Protein AF-A0A836FFJ9-F1 (afdb_monomer)

Mean predicted aligned error: 9.98 Å

Secondary structure (DSSP, 8-state):
--------HHHHHHHHHHHHHTT--HHHHHHHTT-S-PPTT-GGG-HIIIIIHHHHHHHHTTT---SHHHHHHHHHHHHHT--HHHHHHHHHHHHHHHHHHHHTTTPPPPP------

Organism: NCBI:txid621737

pLDDT: mean 71.03, std 14.68, range [33.47, 89.44]

Sequence (117 aa):
SVAIILWSREQRAFAVESFFCNGLSLSLLNSLRGDLPWPARSPDLSPCDFFLWGYLKSLVYVDRPRTIDHLKNNIRDAIANIPIDMLRRVDENFKERLNQCMRDGGRHLTDVIFKTV

Foldseek 3Di:
DDPPPPDDPVLLVLLVCLLVVLPQDPVLVCVPVCVDPDDPPQLVLRLCNQPVVVQLVVFLPPVPDPDPVSSSVSSNVSSNPDDPVNSVVSVVVSVVVVVVCVVVVNDHDDDDDPPPD

Structure (mmCIF, N/CA/C/O backbone):
data_AF-A0A836FFJ9-F1
#
_entry.id   AF-A0A836FFJ9-F1
#
loop_
_atom_site.group_PDB
_atom_site.id
_atom_site.type_symbol
_atom_site.label_atom_id
_atom_site.label_alt_id
_atom_site.label_comp_id
_atom_site.label_asym_id
_atom_site.label_entity_id
_atom_site.label_seq_id
_atom_site.pdbx_PDB_ins_code
_atom_site.Cartn_x
_atom_site.Cartn_y
_atom_site.Cartn_z
_atom_site.occupancy
_atom_site.B_iso_or_equiv
_atom_site.auth_seq_id
_atom_site.auth_comp_id
_atom_site.auth_asym_id
_atom_site.auth_atom_id
_atom_site.pdbx_PDB_model_num
ATOM 1 N N . SER A 1 1 ? 12.032 -24.052 -3.245 1.00 34.34 1 SER A N 1
ATOM 2 C CA . SER A 1 1 ? 12.666 -22.865 -2.640 1.00 34.34 1 SER A CA 1
ATOM 3 C C . SER A 1 1 ? 11.903 -21.620 -3.053 1.00 34.34 1 SER A C 1
ATOM 5 O O . SER A 1 1 ? 12.141 -21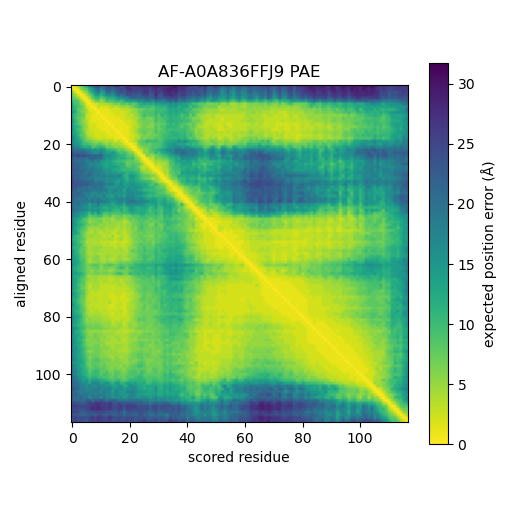.093 -4.131 1.00 34.34 1 SER A O 1
ATOM 7 N N . VAL A 1 2 ? 10.907 -21.211 -2.263 1.00 33.47 2 VAL A N 1
ATOM 8 C CA . VAL A 1 2 ? 10.084 -20.029 -2.559 1.00 33.47 2 VAL A CA 1
ATOM 9 C C . VAL A 1 2 ? 10.808 -18.827 -1.970 1.00 33.47 2 VAL A C 1
ATOM 11 O O . VAL A 1 2 ? 10.793 -18.622 -0.760 1.00 33.47 2 VAL A O 1
ATOM 14 N N . ALA A 1 3 ? 11.513 -18.078 -2.814 1.00 34.84 3 ALA A N 1
ATOM 15 C CA . ALA A 1 3 ? 12.083 -16.804 -2.417 1.00 34.84 3 ALA A CA 1
ATOM 16 C C . ALA A 1 3 ? 10.922 -15.862 -2.076 1.00 34.84 3 ALA A C 1
ATOM 18 O O . ALA A 1 3 ? 10.243 -15.344 -2.960 1.00 34.84 3 ALA A O 1
ATOM 19 N N . ILE A 1 4 ? 10.667 -15.666 -0.786 1.00 46.59 4 ILE A N 1
ATOM 20 C CA . ILE A 1 4 ? 9.901 -14.525 -0.297 1.00 46.59 4 ILE A CA 1
ATOM 21 C C . ILE A 1 4 ? 10.776 -13.312 -0.618 1.00 46.59 4 ILE A C 1
ATOM 23 O O . ILE A 1 4 ? 11.706 -13.001 0.123 1.00 46.59 4 ILE A O 1
ATOM 27 N N . ILE A 1 5 ? 10.565 -12.687 -1.779 1.00 55.66 5 ILE A N 1
ATOM 28 C CA . ILE A 1 5 ? 11.311 -11.493 -2.182 1.00 55.66 5 ILE A CA 1
ATOM 29 C C . ILE A 1 5 ? 10.893 -10.370 -1.230 1.00 55.66 5 ILE A C 1
ATOM 31 O O . ILE A 1 5 ? 9.869 -9.713 -1.410 1.00 55.66 5 ILE A O 1
ATOM 35 N N . LEU A 1 6 ? 11.675 -10.176 -0.170 1.00 64.12 6 LEU A N 1
ATOM 36 C CA . LEU A 1 6 ? 11.645 -8.964 0.633 1.00 64.12 6 LEU A CA 1
ATOM 37 C C . LEU A 1 6 ? 12.035 -7.816 -0.300 1.00 64.12 6 LEU A C 1
ATOM 39 O O . LEU A 1 6 ? 13.199 -7.688 -0.668 1.00 64.12 6 LEU A O 1
ATOM 43 N N . TRP A 1 7 ? 11.060 -7.002 -0.711 1.00 72.00 7 TRP A N 1
ATOM 44 C CA . TRP A 1 7 ? 11.323 -5.786 -1.484 1.00 72.00 7 TRP A CA 1
ATOM 45 C C . TRP A 1 7 ? 12.379 -4.941 -0.778 1.00 72.00 7 TRP A C 1
ATOM 47 O O . TRP A 1 7 ? 12.307 -4.777 0.450 1.00 72.00 7 TRP A O 1
ATOM 57 N N . SER A 1 8 ? 13.328 -4.399 -1.543 1.00 78.88 8 SER A N 1
ATOM 58 C CA . SER A 1 8 ? 14.342 -3.492 -1.006 1.00 78.88 8 SER A CA 1
ATOM 59 C C . SER A 1 8 ? 13.686 -2.233 -0.428 1.00 78.88 8 SER A C 1
ATOM 61 O O . SER A 1 8 ? 12.550 -1.891 -0.772 1.00 78.88 8 SER A O 1
ATOM 63 N N . ARG A 1 9 ? 14.398 -1.511 0.448 1.00 75.50 9 ARG A N 1
ATOM 64 C CA . ARG A 1 9 ? 13.903 -0.239 1.009 1.00 75.50 9 ARG A CA 1
ATOM 65 C C . ARG A 1 9 ? 13.495 0.746 -0.089 1.00 75.50 9 ARG A C 1
ATOM 67 O O . ARG A 1 9 ? 12.462 1.389 0.041 1.00 75.50 9 ARG A O 1
ATOM 74 N N . GLU A 1 10 ? 14.257 0.801 -1.176 1.00 78.06 10 GLU A N 1
ATOM 75 C CA . GLU A 1 10 ? 13.978 1.666 -2.325 1.00 78.06 10 GLU A CA 1
ATOM 76 C C . GLU A 1 10 ? 12.723 1.241 -3.089 1.00 78.06 10 GLU A C 1
ATOM 78 O O . GLU A 1 10 ? 11.908 2.082 -3.449 1.00 78.06 10 GLU A O 1
ATOM 83 N N . GLN A 1 11 ? 12.524 -0.061 -3.305 1.00 78.75 11 GLN A N 1
ATOM 84 C CA . GLN A 1 11 ? 11.327 -0.575 -3.979 1.00 78.75 11 GLN A CA 1
ATOM 85 C C . GLN A 1 11 ? 10.064 -0.315 -3.153 1.00 78.75 11 GLN A C 1
ATOM 87 O O . GLN A 1 11 ? 9.028 0.054 -3.702 1.00 78.75 11 GLN A O 1
ATOM 92 N N . ARG A 1 12 ? 10.160 -0.461 -1.825 1.00 78.94 12 ARG A N 1
ATOM 93 C CA . ARG A 1 12 ? 9.071 -0.121 -0.902 1.00 78.94 12 ARG A CA 1
ATOM 94 C C . ARG A 1 12 ? 8.769 1.374 -0.923 1.00 78.94 12 ARG A C 1
ATOM 96 O O . ARG A 1 12 ? 7.606 1.735 -1.050 1.00 78.94 12 ARG A O 1
ATOM 103 N N . ALA A 1 13 ? 9.797 2.220 -0.839 1.00 77.25 13 ALA A N 1
ATOM 104 C CA . ALA A 1 13 ? 9.635 3.671 -0.906 1.00 77.25 13 ALA A CA 1
ATOM 105 C C . ALA A 1 13 ? 8.972 4.091 -2.225 1.00 77.25 13 ALA A C 1
ATOM 107 O O . ALA A 1 13 ? 7.958 4.778 -2.208 1.00 77.25 13 ALA A O 1
ATOM 108 N N . PHE A 1 14 ? 9.453 3.567 -3.353 1.00 83.44 14 PHE A N 1
ATOM 109 C CA . PHE A 1 14 ? 8.898 3.847 -4.673 1.00 83.44 14 PHE A CA 1
ATOM 110 C C . PHE A 1 14 ? 7.421 3.443 -4.811 1.00 83.44 14 PHE A C 1
ATOM 112 O O . PHE A 1 14 ? 6.625 4.187 -5.382 1.00 83.44 14 PHE A O 1
ATOM 119 N N . ALA A 1 15 ? 7.039 2.267 -4.305 1.00 80.00 15 ALA A N 1
ATOM 120 C CA . ALA A 1 15 ? 5.656 1.797 -4.370 1.00 80.00 15 ALA A CA 1
ATOM 121 C C . ALA A 1 15 ? 4.713 2.622 -3.487 1.00 80.00 15 ALA A C 1
ATOM 123 O O . ALA A 1 15 ? 3.608 2.948 -3.913 1.00 80.00 15 ALA A O 1
ATOM 124 N N . VAL A 1 16 ? 5.169 2.993 -2.288 1.00 77.31 16 VAL A N 1
ATOM 125 C CA . VAL A 1 16 ? 4.470 3.914 -1.382 1.00 77.31 16 VAL A CA 1
ATOM 126 C C . VAL A 1 16 ? 4.273 5.256 -2.081 1.00 77.31 16 VAL A C 1
ATOM 128 O O . VAL A 1 16 ? 3.138 5.676 -2.276 1.00 77.31 16 VAL A O 1
ATOM 131 N N . GLU A 1 17 ? 5.344 5.892 -2.549 1.00 76.31 17 GLU A N 1
ATOM 132 C CA . GLU A 1 17 ? 5.277 7.182 -3.245 1.00 76.31 17 GLU A CA 1
ATOM 133 C C . GLU A 1 17 ? 4.349 7.134 -4.461 1.00 76.31 17 GLU A C 1
ATOM 135 O O . GLU A 1 17 ? 3.499 8.006 -4.621 1.00 76.31 17 GLU A O 1
ATOM 140 N N . SER A 1 18 ? 4.449 6.084 -5.281 1.00 79.31 18 SER A N 1
ATOM 141 C CA . SER A 1 18 ? 3.579 5.903 -6.447 1.00 79.31 18 SER A CA 1
ATOM 142 C C . SER A 1 18 ? 2.108 5.800 -6.042 1.00 79.31 18 SER A C 1
ATOM 144 O O . SER A 1 18 ? 1.252 6.384 -6.700 1.00 79.31 18 SER A O 1
ATOM 146 N N . PHE A 1 19 ? 1.800 5.103 -4.950 1.00 76.00 19 PHE A N 1
ATOM 147 C CA . PHE A 1 19 ? 0.435 4.942 -4.455 1.00 76.00 19 PHE A CA 1
ATOM 148 C C . PHE A 1 19 ? -0.135 6.278 -3.962 1.00 76.00 19 PHE A C 1
ATOM 150 O O . PHE A 1 19 ? -1.240 6.658 -4.340 1.00 76.00 19 PHE A O 1
ATOM 157 N N . PHE A 1 20 ? 0.643 7.058 -3.212 1.00 70.31 20 PHE A N 1
ATOM 158 C CA . PHE A 1 20 ? 0.184 8.342 -2.671 1.00 70.31 20 PHE A CA 1
ATOM 159 C C . PHE A 1 20 ? 0.141 9.477 -3.708 1.00 70.31 20 PHE A C 1
ATOM 161 O O . PHE A 1 20 ? -0.775 10.299 -3.667 1.00 70.31 20 PHE A O 1
ATOM 168 N N . CYS A 1 21 ? 1.059 9.505 -4.681 1.00 66.94 21 CYS A N 1
ATOM 169 C CA . CYS A 1 21 ? 1.044 10.483 -5.778 1.00 66.94 21 CYS A CA 1
ATOM 170 C C . CYS A 1 21 ? -0.172 10.331 -6.707 1.00 66.94 21 CYS A C 1
ATOM 172 O O . CYS A 1 21 ? -0.530 11.287 -7.389 1.00 66.94 21 CYS A O 1
ATOM 174 N N . ASN A 1 22 ? -0.845 9.174 -6.703 1.00 63.62 22 ASN A N 1
ATOM 175 C CA . ASN A 1 22 ? -2.095 8.960 -7.439 1.00 63.62 22 A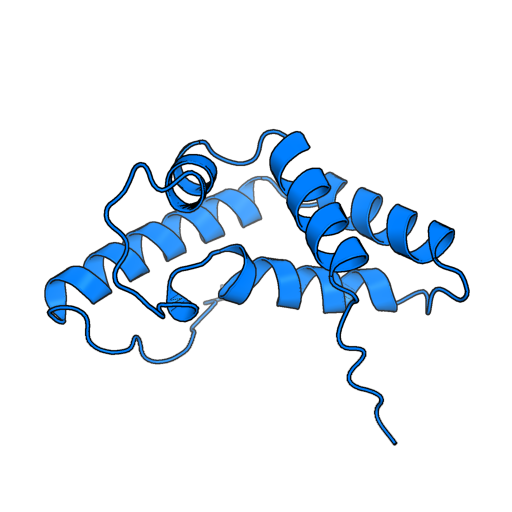SN A CA 1
ATOM 176 C C . ASN A 1 22 ? -3.342 9.552 -6.738 1.00 63.62 22 ASN A C 1
ATOM 178 O O . ASN A 1 22 ? -4.465 9.298 -7.164 1.00 63.62 22 ASN A O 1
ATOM 182 N N . GLY A 1 23 ? -3.175 10.367 -5.686 1.00 55.56 23 GLY A N 1
ATOM 183 C CA . GLY A 1 23 ? -4.273 11.140 -5.083 1.00 55.56 23 GLY A CA 1
ATOM 184 C C . GLY A 1 23 ? -5.186 10.334 -4.153 1.00 55.56 23 GLY A C 1
ATOM 185 O O . GLY A 1 23 ? -6.358 10.666 -3.979 1.00 55.56 23 GLY A O 1
ATOM 186 N N . LEU A 1 24 ? -4.666 9.261 -3.556 1.00 58.00 24 LEU A N 1
ATOM 187 C CA . LEU A 1 24 ? -5.447 8.320 -2.758 1.00 58.00 24 LEU A CA 1
ATOM 188 C C . LEU A 1 24 ? -5.697 8.854 -1.337 1.00 58.00 24 LEU A C 1
ATOM 190 O O . LEU A 1 24 ? -4.761 9.046 -0.571 1.00 58.00 24 LEU A O 1
ATOM 194 N N . SER A 1 25 ? -6.979 9.108 -1.043 1.00 57.12 25 SER A N 1
ATOM 195 C CA . SER A 1 25 ? -7.625 9.544 0.213 1.00 57.12 25 SER A CA 1
ATOM 196 C C . SER A 1 25 ? -6.768 10.274 1.268 1.00 57.12 25 SER A C 1
ATOM 198 O O . SER A 1 25 ? -5.903 9.694 1.924 1.00 57.12 25 SER A O 1
ATOM 200 N N . LEU A 1 26 ? -7.131 11.530 1.560 1.00 54.25 26 LEU A N 1
ATOM 201 C CA . LEU A 1 26 ? -6.535 12.374 2.613 1.00 54.25 26 LEU A CA 1
ATOM 202 C C . LEU A 1 26 ? -6.490 11.710 4.002 1.00 54.25 26 LEU A C 1
ATOM 204 O O . LEU A 1 26 ? -5.559 11.951 4.767 1.00 54.25 26 LEU A O 1
ATOM 208 N N . SER A 1 27 ? -7.460 10.851 4.328 1.00 57.00 27 SER A N 1
ATOM 209 C CA . SER A 1 27 ? -7.489 10.090 5.587 1.00 57.00 27 SER A CA 1
ATOM 210 C C . SER A 1 27 ? -6.286 9.152 5.737 1.00 57.00 27 SER A C 1
ATOM 212 O O . SER A 1 27 ? -5.708 9.051 6.820 1.00 57.00 27 SER A O 1
ATOM 214 N N . LEU A 1 28 ? -5.863 8.523 4.639 1.00 58.91 28 LEU A N 1
ATOM 215 C CA . LEU A 1 28 ? -4.690 7.652 4.568 1.00 58.91 28 LEU A CA 1
ATOM 216 C C . LEU A 1 28 ? -3.387 8.450 4.676 1.00 58.91 28 LEU A C 1
ATOM 218 O O . LEU A 1 28 ? -2.428 8.014 5.307 1.00 58.91 28 LEU A O 1
ATOM 222 N N . LEU A 1 29 ? -3.365 9.634 4.064 1.00 56.84 29 LEU A N 1
ATOM 223 C CA . LEU A 1 29 ? -2.208 10.524 4.056 1.00 56.84 29 LEU A CA 1
ATOM 224 C C . LEU A 1 29 ? -1.933 11.099 5.458 1.00 56.84 29 LEU A C 1
ATOM 226 O O . LEU A 1 29 ? -0.786 11.118 5.909 1.00 56.84 29 LEU A O 1
ATOM 230 N N . ASN A 1 30 ? -2.990 11.489 6.177 1.00 54.03 30 ASN A N 1
ATOM 231 C CA . ASN A 1 30 ? -2.908 12.000 7.552 1.00 54.03 30 ASN A CA 1
ATOM 232 C C . ASN A 1 30 ? -2.454 10.920 8.549 1.00 54.03 30 ASN A C 1
ATOM 234 O O . ASN A 1 30 ? -1.745 11.218 9.509 1.00 54.03 30 ASN A O 1
ATOM 238 N N . SER A 1 31 ? -2.796 9.651 8.293 1.00 56.69 31 SER A N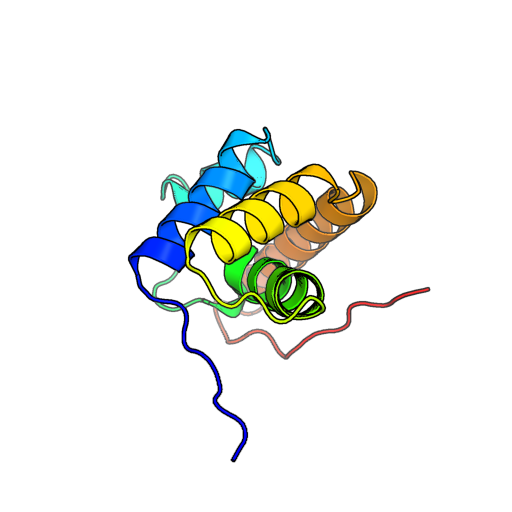 1
ATOM 239 C CA . SER A 1 31 ? -2.299 8.509 9.071 1.00 56.69 31 SER A CA 1
ATOM 240 C C . SER A 1 31 ? -0.775 8.366 9.009 1.00 56.69 31 SER A C 1
ATOM 242 O O . SER A 1 31 ? -0.178 7.830 9.935 1.00 56.69 31 SER A O 1
ATOM 244 N N . LEU A 1 32 ? -0.140 8.814 7.926 1.00 53.12 32 LEU A N 1
ATOM 245 C CA . LEU A 1 32 ? 1.276 8.558 7.651 1.00 53.12 32 LEU A CA 1
ATOM 246 C C . LEU A 1 32 ? 2.165 9.774 7.929 1.00 53.12 32 LEU A C 1
ATOM 248 O O . LEU A 1 32 ? 3.332 9.611 8.276 1.00 53.12 32 LEU A O 1
ATOM 252 N N . ARG A 1 33 ? 1.608 10.990 7.847 1.00 55.66 33 ARG A N 1
ATOM 253 C CA . ARG A 1 33 ? 2.304 12.232 8.228 1.00 55.66 33 ARG A CA 1
ATOM 254 C C . ARG A 1 33 ? 2.511 12.399 9.736 1.00 55.66 33 ARG A C 1
ATOM 256 O O . ARG A 1 33 ? 3.242 13.294 10.139 1.00 55.66 33 ARG A O 1
ATOM 263 N N . GLY A 1 34 ? 1.926 11.522 10.556 1.00 52.66 34 GLY A N 1
ATOM 264 C CA . GLY A 1 34 ? 2.067 11.575 12.013 1.00 52.66 34 GLY A CA 1
ATOM 265 C C . GLY A 1 34 ? 1.218 12.660 12.678 1.00 52.66 34 GLY A C 1
ATOM 266 O O . GLY A 1 34 ? 1.397 12.916 13.863 1.00 52.66 34 GLY A O 1
ATOM 267 N N . ASP A 1 35 ? 0.278 13.265 11.943 1.00 52.53 35 ASP A N 1
ATOM 268 C CA . ASP A 1 35 ? -0.644 14.271 12.486 1.00 52.53 35 ASP A CA 1
ATOM 269 C C . ASP A 1 35 ? -1.706 13.643 13.411 1.00 52.53 35 ASP A C 1
ATOM 271 O O . ASP A 1 35 ? -2.319 14.337 14.223 1.00 52.53 35 ASP A O 1
ATOM 275 N N . LEU A 1 36 ? -1.902 12.318 13.333 1.00 54.31 36 LEU A N 1
ATOM 276 C CA . LEU A 1 36 ? -2.617 11.542 14.347 1.00 54.31 36 LEU A CA 1
ATOM 277 C C . LEU A 1 36 ? -1.619 10.924 15.346 1.00 54.31 36 LEU A C 1
ATOM 279 O O . LEU A 1 36 ? -0.635 10.318 14.914 1.00 54.31 36 LEU A O 1
ATOM 283 N N . PRO A 1 37 ? -1.874 10.990 16.667 1.00 54.09 37 PRO A N 1
ATOM 284 C CA . PRO A 1 37 ? -1.074 10.275 17.657 1.00 54.09 37 PRO A CA 1
ATOM 285 C C . PRO A 1 37 ? -1.275 8.760 17.494 1.00 54.09 37 PRO A C 1
ATOM 287 O O . PRO A 1 37 ? -2.242 8.185 17.990 1.00 54.09 37 PRO A O 1
ATOM 290 N N . TRP A 1 38 ? -0.365 8.106 16.769 1.00 57.16 38 TRP A N 1
ATOM 291 C CA . TRP A 1 38 ? -0.384 6.659 16.558 1.00 57.16 38 TRP A CA 1
ATOM 292 C C . TRP A 1 38 ? 0.312 5.912 17.699 1.00 57.16 38 TRP A C 1
ATOM 294 O O . TRP A 1 38 ? 1.445 6.252 18.049 1.00 57.16 38 TRP A O 1
ATOM 304 N N . PRO A 1 39 ? -0.298 4.852 18.258 1.00 52.84 39 PRO A N 1
ATOM 305 C CA . PRO A 1 39 ? 0.388 3.988 19.207 1.00 52.84 39 PRO A CA 1
ATOM 306 C C . PRO A 1 39 ? 1.554 3.253 18.526 1.00 52.84 39 PRO A C 1
ATOM 308 O O . PRO A 1 39 ? 1.422 2.703 17.428 1.00 52.84 39 PRO A O 1
ATOM 311 N N . ALA A 1 40 ? 2.714 3.242 19.188 1.00 46.66 40 ALA A N 1
ATOM 312 C CA . ALA A 1 40 ? 3.927 2.613 18.676 1.00 46.66 40 ALA A CA 1
ATOM 313 C C . ALA A 1 40 ? 3.698 1.119 18.366 1.00 46.66 40 ALA A C 1
ATOM 315 O O . ALA A 1 40 ? 3.195 0.386 19.211 1.00 46.66 40 ALA A O 1
ATOM 316 N N . ARG A 1 41 ? 4.155 0.662 17.188 1.00 53.34 41 ARG A N 1
ATOM 317 C CA . ARG A 1 41 ? 4.092 -0.739 16.703 1.00 53.34 41 ARG A CA 1
ATOM 318 C C . ARG A 1 41 ? 2.689 -1.267 16.354 1.00 53.34 41 ARG A C 1
ATOM 320 O O . ARG A 1 41 ? 2.359 -2.386 16.726 1.00 53.34 41 ARG A O 1
ATOM 327 N N . SER A 1 42 ? 1.910 -0.519 15.572 1.00 58.81 42 SER A N 1
ATOM 328 C CA . SER A 1 42 ? 0.603 -0.984 15.068 1.00 58.81 42 SER A CA 1
ATOM 329 C C . SER A 1 42 ? 0.599 -1.214 13.544 1.00 58.81 42 SER A C 1
ATOM 331 O O . SER A 1 42 ? -0.059 -0.463 12.822 1.00 58.81 42 SER A O 1
ATOM 333 N N . PRO A 1 43 ? 1.328 -2.222 13.017 1.00 59.16 43 PRO A N 1
ATOM 334 C CA . PRO A 1 43 ? 1.278 -2.561 11.590 1.00 59.16 43 PRO A CA 1
ATOM 335 C C . PRO A 1 43 ? -0.144 -2.942 11.139 1.00 59.16 43 PRO A C 1
ATOM 337 O O . PRO A 1 43 ? -0.510 -2.695 9.997 1.00 59.16 43 PRO A O 1
ATOM 340 N N . ASP A 1 44 ? -0.988 -3.426 12.056 1.00 60.69 44 ASP A N 1
ATOM 341 C CA . ASP A 1 44 ? -2.391 -3.795 11.801 1.00 60.69 44 ASP A CA 1
ATOM 342 C C . ASP A 1 44 ? -3.296 -2.608 11.435 1.00 60.69 44 ASP A C 1
ATOM 344 O O . ASP A 1 44 ? -4.421 -2.797 10.956 1.00 60.69 44 ASP A O 1
ATOM 348 N N . LEU A 1 45 ? -2.817 -1.387 11.689 1.00 64.56 45 LEU A N 1
ATOM 349 C CA . LEU A 1 45 ? -3.523 -0.141 11.414 1.00 64.56 45 LEU A CA 1
ATOM 350 C C . LEU A 1 45 ? -3.048 0.524 10.125 1.00 64.56 45 LEU A C 1
ATOM 352 O O . LEU A 1 45 ? -3.737 1.399 9.618 1.00 64.56 45 LEU A O 1
ATOM 356 N N . SER A 1 46 ? -1.908 0.111 9.573 1.00 71.94 46 SER A N 1
ATOM 357 C CA . SER A 1 46 ? -1.355 0.692 8.355 1.00 71.94 46 SER A CA 1
ATOM 358 C C . SER A 1 46 ? -2.048 0.095 7.123 1.00 71.94 46 SER A C 1
ATOM 360 O O . SER A 1 46 ? -1.931 -1.106 6.864 1.00 71.94 46 SER A O 1
ATOM 362 N N . PRO A 1 47 ? -2.732 0.912 6.305 1.00 71.56 47 PRO A N 1
ATOM 363 C CA . PRO A 1 47 ? -3.352 0.461 5.057 1.00 71.56 47 PRO A CA 1
ATOM 364 C C . PRO A 1 47 ? -2.349 -0.097 4.053 1.00 71.56 47 PRO A C 1
ATOM 366 O O . PRO A 1 47 ? -2.680 -0.965 3.240 1.00 71.56 47 PRO A O 1
ATOM 369 N N . CYS A 1 48 ? -1.094 0.347 4.138 1.00 75.38 48 CYS A N 1
ATOM 370 C CA . CYS A 1 48 ? -0.021 -0.238 3.354 1.00 75.38 48 CYS A CA 1
ATOM 371 C C . CYS A 1 48 ? 0.210 -1.707 3.73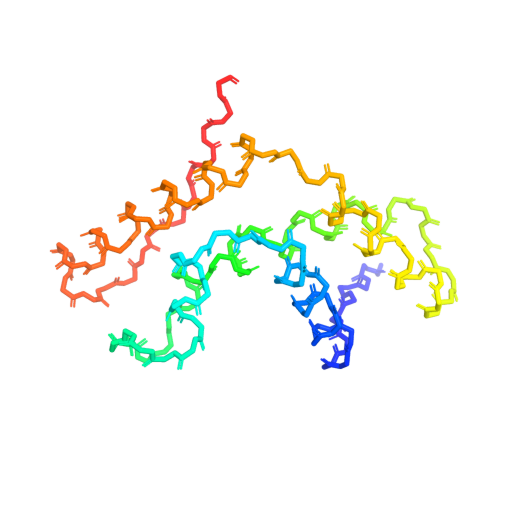6 1.00 75.38 48 CYS A C 1
ATOM 373 O O . CYS A 1 48 ? 0.397 -2.553 2.860 1.00 75.38 48 CYS A O 1
ATOM 375 N N . ASP A 1 49 ? 0.151 -2.012 5.032 1.00 75.06 49 ASP A N 1
ATOM 376 C CA . ASP A 1 49 ? 0.509 -3.319 5.571 1.00 75.06 49 ASP A CA 1
ATOM 377 C C . ASP A 1 49 ? -0.593 -4.366 5.403 1.00 75.06 49 ASP A C 1
ATOM 379 O O . ASP A 1 49 ? -0.300 -5.473 4.946 1.00 75.06 49 ASP A O 1
ATOM 383 N N . PHE A 1 50 ? -1.859 -4.018 5.661 1.00 72.94 50 PHE A N 1
ATOM 384 C CA . PHE A 1 50 ? -2.962 -4.978 5.505 1.00 72.94 50 PHE A CA 1
ATOM 385 C C . PHE A 1 50 ? -3.506 -5.091 4.070 1.00 72.94 50 PHE A C 1
ATOM 387 O O . PHE A 1 50 ? -4.178 -6.073 3.754 1.00 72.94 50 PHE A O 1
ATOM 394 N N . PHE A 1 51 ? -3.263 -4.102 3.201 1.00 81.62 51 PHE A N 1
ATOM 395 C CA . PHE A 1 51 ? -3.811 -4.082 1.839 1.00 81.62 51 PHE A CA 1
ATOM 396 C C . PHE A 1 51 ? -2.730 -3.937 0.765 1.00 81.62 51 PHE A C 1
ATOM 398 O O . PHE A 1 51 ? -2.545 -4.863 -0.029 1.00 81.62 51 PHE A O 1
ATOM 405 N N . LEU A 1 52 ? -2.008 -2.810 0.731 1.00 81.94 52 LEU A N 1
ATOM 406 C CA . LEU A 1 52 ? -1.166 -2.439 -0.417 1.00 81.94 52 LEU A CA 1
ATOM 407 C C . LEU A 1 52 ? -0.127 -3.511 -0.753 1.00 81.94 52 LEU A C 1
ATOM 409 O O . LEU A 1 52 ? -0.012 -3.922 -1.906 1.00 81.94 52 LEU A O 1
ATOM 413 N N . TRP A 1 53 ? 0.614 -4.004 0.241 1.00 82.69 53 TRP A N 1
ATOM 414 C CA . TRP A 1 53 ? 1.663 -4.991 -0.016 1.00 82.69 53 TRP A CA 1
ATOM 415 C C . TRP A 1 53 ? 1.109 -6.329 -0.494 1.00 82.69 53 TRP A C 1
ATOM 417 O O . TRP A 1 53 ? 1.723 -6.963 -1.352 1.00 82.69 53 TRP A O 1
ATOM 427 N N . GLY A 1 54 ? -0.023 -6.777 0.057 1.00 83.38 54 GLY A N 1
ATOM 428 C CA . GLY A 1 54 ? -0.697 -7.999 -0.386 1.00 83.38 54 GLY A CA 1
ATOM 429 C C . GLY A 1 54 ? -1.186 -7.869 -1.826 1.00 83.38 54 GLY A C 1
ATOM 430 O O . GLY A 1 54 ? -0.873 -8.714 -2.667 1.00 83.38 54 GLY A O 1
ATOM 431 N N . TYR A 1 55 ? -1.863 -6.760 -2.118 1.00 84.62 55 TYR A N 1
ATOM 432 C CA . TYR A 1 55 ? -2.404 -6.450 -3.435 1.00 84.62 55 TYR A CA 1
ATOM 433 C C . TYR A 1 55 ? -1.301 -6.345 -4.495 1.00 84.62 55 TYR A C 1
ATOM 435 O O . TYR A 1 55 ? -1.319 -7.081 -5.484 1.00 84.62 55 TYR A O 1
ATOM 443 N N . LEU A 1 56 ? -0.274 -5.522 -4.258 1.00 84.88 56 LEU A N 1
ATOM 444 C CA . LEU A 1 56 ? 0.819 -5.339 -5.214 1.00 84.88 56 LEU A CA 1
ATOM 445 C C . LEU A 1 56 ? 1.606 -6.625 -5.447 1.00 84.88 56 LEU A C 1
ATOM 447 O O . LEU A 1 56 ? 1.937 -6.921 -6.590 1.00 84.88 56 LEU A O 1
ATOM 451 N N . LYS A 1 57 ? 1.874 -7.429 -4.408 1.00 82.31 57 LYS A N 1
ATOM 452 C CA . LYS A 1 57 ? 2.561 -8.718 -4.592 1.00 82.31 57 LYS A CA 1
ATOM 453 C C . LYS A 1 57 ? 1.791 -9.647 -5.530 1.00 82.31 57 LYS A C 1
ATOM 455 O O . LYS A 1 57 ? 2.423 -10.348 -6.315 1.00 82.31 57 LYS A O 1
ATOM 460 N N . SER A 1 58 ? 0.460 -9.643 -5.464 1.00 83.50 58 SER A N 1
ATOM 461 C CA . SER A 1 58 ? -0.366 -10.505 -6.313 1.00 83.50 58 SER A CA 1
ATOM 462 C C . SER A 1 58 ? -0.345 -10.101 -7.789 1.00 83.50 58 SER A C 1
ATOM 464 O O . SER A 1 58 ? -0.406 -10.980 -8.637 1.00 83.50 58 SER A O 1
ATOM 466 N N . LEU A 1 59 ? -0.195 -8.806 -8.093 1.00 85.12 59 LEU A N 1
ATOM 467 C CA . LEU A 1 59 ? -0.255 -8.275 -9.460 1.00 85.12 59 LEU A CA 1
ATOM 468 C C . LEU A 1 59 ? 1.124 -8.103 -10.098 1.00 85.12 59 LEU A C 1
ATOM 470 O O . LEU A 1 59 ? 1.357 -8.527 -11.224 1.00 85.12 59 LEU A O 1
ATOM 474 N N . VAL A 1 60 ? 2.069 -7.525 -9.360 1.00 85.62 60 VAL A N 1
ATOM 475 C CA . VAL A 1 60 ? 3.388 -7.138 -9.880 1.00 85.62 60 VAL A CA 1
ATOM 476 C C . VAL A 1 60 ? 4.224 -8.353 -10.300 1.00 85.62 60 VAL A C 1
ATOM 478 O O . VAL A 1 60 ? 5.063 -8.249 -11.198 1.00 85.62 60 VAL A O 1
ATOM 481 N N . TYR A 1 61 ? 3.996 -9.510 -9.670 1.00 81.12 61 TYR A N 1
ATOM 482 C CA . TYR A 1 61 ? 4.749 -10.740 -9.928 1.00 81.12 61 TYR A CA 1
ATOM 483 C C . TYR A 1 61 ? 4.111 -11.697 -10.938 1.00 81.12 61 TYR A C 1
ATOM 485 O O . TYR A 1 61 ? 4.757 -12.695 -11.269 1.00 81.12 61 TYR A O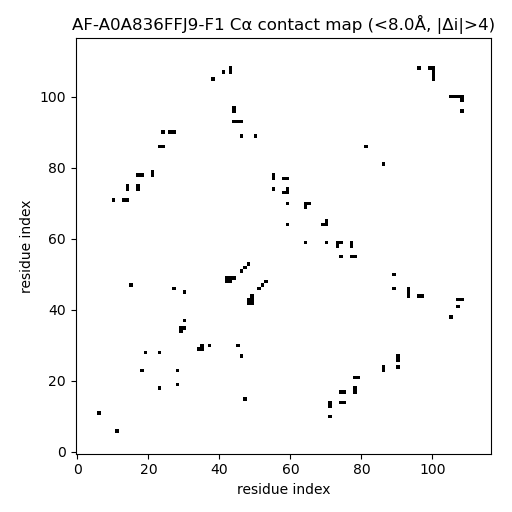 1
ATOM 493 N N . VAL A 1 62 ? 2.911 -11.409 -11.457 1.00 81.50 62 VAL A N 1
ATOM 494 C CA . VAL A 1 62 ? 2.268 -12.243 -12.493 1.00 81.50 62 VAL A CA 1
ATOM 495 C C . VAL A 1 62 ? 3.189 -12.387 -13.705 1.00 81.50 62 VAL A C 1
ATOM 497 O O . VAL A 1 62 ? 3.481 -13.504 -14.134 1.00 81.50 62 VAL A O 1
ATOM 500 N N . ASP A 1 63 ? 3.770 -11.274 -14.151 1.00 79.62 63 ASP A N 1
ATOM 501 C CA . ASP A 1 63 ? 4.625 -11.219 -15.342 1.00 79.62 63 ASP A CA 1
ATOM 502 C C . ASP A 1 63 ? 6.096 -11.573 -15.075 1.00 79.62 63 ASP A C 1
ATOM 504 O O . ASP A 1 63 ? 6.939 -11.490 -15.971 1.00 79.62 63 ASP A O 1
ATOM 508 N N . ARG A 1 64 ? 6.427 -11.991 -13.843 1.00 84.19 64 ARG A N 1
ATOM 509 C CA . ARG A 1 64 ? 7.781 -12.390 -13.406 1.00 84.19 64 ARG A CA 1
ATOM 510 C C . ARG A 1 64 ? 8.869 -11.411 -13.893 1.00 84.19 64 ARG A C 1
ATOM 512 O O . ARG A 1 64 ? 9.758 -11.810 -14.659 1.00 84.19 64 ARG A O 1
ATOM 519 N N . PRO A 1 65 ? 8.825 -10.138 -13.459 1.00 84.00 65 PRO A N 1
ATOM 520 C CA . PRO A 1 65 ? 9.737 -9.111 -13.946 1.00 84.00 65 PRO A CA 1
ATOM 521 C C . PRO A 1 65 ? 11.199 -9.503 -13.696 1.00 84.00 65 PRO A C 1
ATOM 523 O O . PRO A 1 65 ? 11.582 -9.877 -12.588 1.00 84.00 65 PRO A O 1
ATOM 526 N N . ARG A 1 66 ? 12.022 -9.420 -14.749 1.00 86.38 66 ARG A N 1
ATOM 527 C CA . ARG A 1 66 ? 13.455 -9.777 -14.715 1.00 86.38 66 ARG A CA 1
ATOM 528 C C . ARG A 1 66 ? 14.377 -8.584 -14.460 1.00 86.38 66 ARG A C 1
ATOM 530 O O . ARG A 1 66 ? 15.563 -8.777 -14.219 1.00 86.38 66 ARG A O 1
ATOM 537 N N . THR A 1 67 ? 13.846 -7.364 -14.528 1.00 87.31 67 THR A N 1
ATOM 538 C CA . THR A 1 67 ? 14.596 -6.116 -14.338 1.00 87.31 67 THR A CA 1
ATOM 539 C C . THR A 1 67 ? 13.887 -5.209 -13.340 1.00 87.31 67 THR A C 1
ATOM 541 O O . THR A 1 67 ? 12.671 -5.291 -13.152 1.00 87.31 67 THR A O 1
ATOM 544 N N . ILE A 1 68 ? 14.656 -4.323 -12.700 1.00 85.56 68 ILE A N 1
ATOM 545 C CA . ILE A 1 68 ? 14.121 -3.343 -11.747 1.00 85.56 68 ILE A CA 1
ATOM 546 C C . ILE A 1 68 ? 13.157 -2.378 -12.449 1.00 85.56 68 ILE A C 1
ATOM 548 O O . ILE A 1 68 ? 12.131 -2.032 -11.874 1.00 85.56 68 ILE A O 1
ATOM 552 N N . ASP A 1 69 ? 13.439 -1.981 -13.690 1.00 87.00 69 ASP A N 1
ATOM 553 C CA . ASP A 1 69 ? 12.560 -1.077 -14.439 1.00 87.00 69 ASP A CA 1
ATOM 554 C C . ASP A 1 69 ? 11.221 -1.724 -14.785 1.00 87.00 69 ASP A C 1
ATOM 556 O O . ASP A 1 69 ? 10.177 -1.099 -14.612 1.00 87.00 69 ASP A O 1
ATOM 560 N N . HIS A 1 70 ? 11.228 -3.002 -15.177 1.00 85.69 70 HIS A N 1
ATOM 561 C CA . HIS A 1 70 ? 9.993 -3.749 -15.404 1.00 85.69 70 HIS A CA 1
ATOM 562 C C . HIS A 1 70 ? 9.193 -3.880 -14.100 1.00 85.69 70 HIS A C 1
ATOM 564 O O . HIS A 1 70 ? 7.996 -3.618 -14.082 1.00 85.69 70 HIS A O 1
ATOM 570 N N . LEU A 1 71 ? 9.860 -4.168 -12.976 1.00 87.00 71 LEU A N 1
ATOM 571 C CA . LEU A 1 71 ? 9.209 -4.189 -11.664 1.00 87.00 71 LEU A CA 1
ATOM 572 C C . LEU A 1 71 ? 8.568 -2.834 -11.316 1.00 87.00 71 LEU A C 1
ATOM 574 O O . LEU A 1 71 ? 7.428 -2.792 -10.858 1.00 87.00 71 LEU A O 1
ATOM 578 N N . LYS A 1 72 ? 9.281 -1.724 -11.544 1.00 86.44 72 LYS A N 1
ATOM 579 C CA . LYS A 1 72 ? 8.768 -0.367 -11.297 1.00 86.44 72 LYS A CA 1
ATOM 580 C C . LYS A 1 72 ? 7.573 -0.035 -12.188 1.00 86.44 72 LYS A C 1
ATOM 582 O O . LYS A 1 72 ? 6.633 0.588 -11.704 1.00 86.44 72 LYS A O 1
ATOM 587 N N . ASN A 1 73 ? 7.589 -0.446 -13.453 1.00 89.44 73 ASN A N 1
ATOM 588 C CA . ASN A 1 73 ? 6.462 -0.240 -14.362 1.00 89.44 73 ASN A CA 1
ATOM 589 C C . ASN A 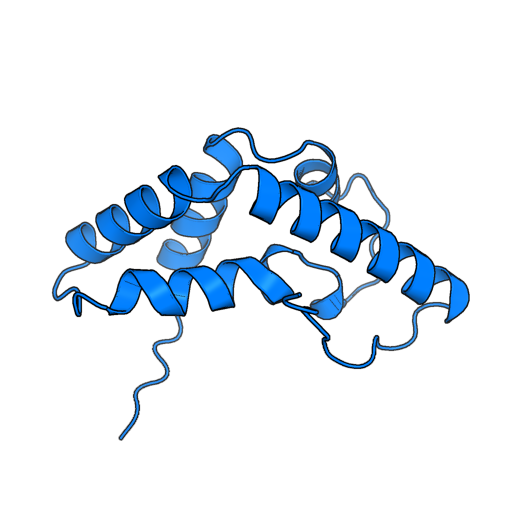1 73 ? 5.238 -1.040 -13.914 1.00 89.44 73 ASN A C 1
ATOM 591 O O . ASN A 1 73 ? 4.186 -0.444 -13.723 1.00 89.44 73 ASN A O 1
ATOM 595 N N . ASN A 1 74 ? 5.405 -2.318 -13.569 1.00 89.44 74 ASN A N 1
ATOM 596 C CA . ASN A 1 74 ? 4.310 -3.134 -13.039 1.00 89.44 74 ASN A CA 1
ATOM 597 C C . ASN A 1 74 ? 3.711 -2.539 -11.758 1.00 89.44 74 ASN A C 1
ATOM 599 O O . ASN A 1 74 ? 2.504 -2.601 -11.555 1.00 89.44 74 ASN A O 1
ATOM 603 N N . ILE A 1 75 ? 4.538 -1.948 -10.886 1.00 87.50 75 ILE A N 1
ATOM 604 C CA . ILE A 1 75 ? 4.059 -1.234 -9.694 1.00 87.50 75 ILE A CA 1
ATOM 605 C C . ILE A 1 75 ? 3.209 -0.022 -10.092 1.00 87.50 75 ILE A C 1
ATOM 607 O O . ILE A 1 75 ? 2.117 0.144 -9.552 1.00 87.50 75 ILE A O 1
ATOM 611 N N . ARG A 1 76 ? 3.681 0.812 -11.028 1.00 87.81 76 ARG A N 1
ATOM 612 C CA . ARG A 1 76 ? 2.921 1.979 -11.507 1.00 87.81 76 ARG A CA 1
ATOM 613 C C . ARG A 1 76 ? 1.593 1.561 -12.121 1.00 87.81 76 ARG A C 1
ATOM 615 O O . ARG A 1 76 ? 0.569 2.131 -11.762 1.00 87.81 76 ARG A O 1
ATOM 622 N N . ASP A 1 77 ? 1.610 0.544 -12.973 1.00 89.00 77 ASP A N 1
ATOM 623 C CA . ASP A 1 77 ? 0.419 0.048 -13.656 1.00 89.00 77 ASP A CA 1
ATOM 624 C C . ASP A 1 77 ? -0.566 -0.561 -12.658 1.00 89.00 77 ASP A C 1
ATOM 626 O O . ASP A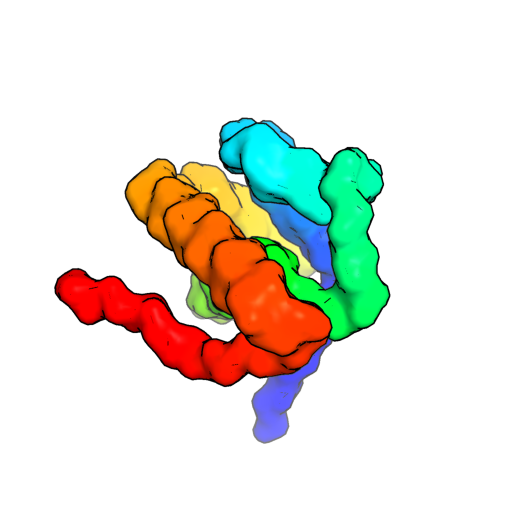 1 77 ? -1.751 -0.234 -12.682 1.00 89.00 77 ASP A O 1
ATOM 630 N N . ALA A 1 78 ? -0.092 -1.382 -11.718 1.00 88.62 78 ALA A N 1
ATOM 631 C CA . ALA A 1 78 ? -0.940 -1.962 -10.680 1.00 88.62 78 ALA A CA 1
ATOM 632 C C . ALA A 1 78 ? -1.608 -0.886 -9.816 1.00 88.62 78 ALA A C 1
ATOM 634 O O . ALA A 1 78 ? -2.769 -1.049 -9.452 1.00 88.62 78 ALA A O 1
ATOM 635 N N . ILE A 1 79 ? -0.892 0.200 -9.504 1.00 85.56 79 ILE A N 1
ATOM 636 C CA . ILE A 1 79 ? -1.400 1.330 -8.716 1.00 85.56 79 ILE A CA 1
ATOM 637 C C . ILE A 1 79 ? -2.400 2.169 -9.516 1.00 85.56 79 ILE A C 1
ATOM 639 O O . ILE A 1 79 ? -3.465 2.499 -8.999 1.00 85.56 79 ILE A O 1
ATOM 643 N N . ALA A 1 80 ? -2.083 2.494 -10.769 1.00 85.25 80 ALA A N 1
ATOM 644 C CA . ALA A 1 80 ? -2.960 3.275 -11.639 1.00 85.25 80 ALA A CA 1
ATOM 645 C C . ALA A 1 80 ? -4.286 2.551 -11.922 1.00 85.25 80 ALA A C 1
ATOM 647 O O . ALA A 1 80 ? -5.317 3.190 -12.108 1.00 85.25 80 ALA A O 1
ATOM 648 N N . ASN A 1 81 ? -4.268 1.216 -11.910 1.00 87.50 81 ASN A N 1
ATOM 649 C CA . ASN A 1 81 ? -5.445 0.381 -12.130 1.00 87.50 81 ASN A CA 1
ATOM 650 C C . ASN A 1 81 ? -6.191 -0.003 -10.840 1.00 87.50 81 ASN A C 1
ATOM 652 O O . ASN A 1 81 ? -7.079 -0.855 -10.894 1.00 87.50 81 ASN A O 1
ATOM 656 N N . ILE A 1 82 ? -5.870 0.580 -9.675 1.00 84.56 82 ILE A N 1
ATOM 657 C CA . ILE A 1 82 ? -6.632 0.302 -8.448 1.00 84.56 82 ILE A CA 1
ATOM 658 C C . ILE A 1 82 ? -8.033 0.915 -8.574 1.00 84.56 82 ILE A C 1
ATOM 660 O O . ILE A 1 82 ? -8.157 2.136 -8.688 1.00 84.56 82 ILE A O 1
ATOM 664 N N . PRO A 1 83 ? -9.111 0.112 -8.487 1.00 85.62 83 PRO A N 1
ATOM 665 C CA . PRO A 1 83 ? -10.462 0.648 -8.565 1.00 85.62 83 PRO A CA 1
ATOM 666 C C . PRO A 1 83 ? -10.776 1.562 -7.375 1.00 85.62 83 PRO A C 1
ATOM 668 O O . PRO A 1 83 ? -10.501 1.213 -6.224 1.00 85.62 83 PRO A O 1
ATOM 671 N N . ILE A 1 84 ? -11.451 2.686 -7.630 1.00 81.19 84 ILE A N 1
ATOM 672 C CA . ILE A 1 84 ? -11.881 3.640 -6.590 1.00 81.19 84 ILE A CA 1
ATOM 673 C C . ILE A 1 84 ? -12.722 2.952 -5.500 1.00 81.19 84 ILE A C 1
ATOM 675 O O . ILE A 1 84 ? -12.531 3.210 -4.313 1.00 81.19 84 ILE A O 1
ATOM 679 N N . ASP A 1 85 ? -13.593 2.006 -5.862 1.00 82.81 85 ASP A N 1
ATOM 680 C CA . ASP A 1 85 ? -14.381 1.237 -4.887 1.00 82.81 85 ASP A CA 1
ATOM 681 C C . ASP A 1 85 ? -13.529 0.358 -3.965 1.00 82.81 85 ASP A C 1
ATOM 683 O O . ASP A 1 85 ? -13.883 0.116 -2.810 1.00 82.81 85 ASP A O 1
ATOM 687 N N . MET A 1 86 ? -12.389 -0.136 -4.448 1.00 83.88 86 MET A N 1
ATOM 688 C CA . MET A 1 86 ? -11.446 -0.867 -3.605 1.00 83.88 86 MET A CA 1
ATOM 689 C C . MET A 1 86 ? -10.826 0.064 -2.564 1.00 83.88 86 MET A C 1
ATOM 691 O O . MET A 1 86 ? -10.755 -0.295 -1.392 1.00 83.88 86 MET A O 1
ATOM 695 N N . LEU A 1 87 ? -10.468 1.279 -2.970 1.00 80.19 87 LEU A N 1
ATOM 696 C CA . LEU A 1 87 ? -9.891 2.294 -2.090 1.00 80.19 87 LEU A CA 1
ATOM 697 C C . LEU A 1 87 ? -10.883 2.760 -1.028 1.00 80.19 87 LEU A C 1
ATOM 699 O O . LEU A 1 87 ? -10.520 2.870 0.141 1.00 80.19 87 LEU A O 1
ATOM 703 N N . ARG A 1 88 ? -12.151 2.944 -1.406 1.00 81.75 88 ARG A N 1
ATOM 704 C CA . ARG A 1 88 ? -13.224 3.256 -0.456 1.00 81.75 88 ARG A CA 1
ATOM 705 C C . ARG A 1 88 ? -13.373 2.168 0.609 1.00 81.75 88 ARG A C 1
ATOM 707 O O . ARG A 1 88 ? -13.439 2.484 1.791 1.00 81.75 88 ARG A O 1
ATOM 714 N N . ARG A 1 89 ? -13.335 0.890 0.218 1.00 82.81 89 ARG A N 1
ATOM 715 C CA . ARG A 1 89 ? -13.372 -0.236 1.172 1.00 82.81 89 ARG A CA 1
ATOM 716 C C . ARG A 1 89 ? -12.154 -0.270 2.095 1.00 82.81 89 ARG A C 1
ATOM 718 O O . ARG A 1 89 ? -12.287 -0.619 3.263 1.00 82.81 89 ARG A O 1
ATOM 725 N N . VAL A 1 90 ? -10.972 0.083 1.590 1.00 81.44 90 VAL A N 1
ATOM 726 C CA . VAL A 1 90 ? -9.752 0.188 2.409 1.00 81.44 90 VAL A CA 1
ATOM 727 C C . VAL A 1 90 ? -9.886 1.306 3.445 1.00 81.44 90 VAL A C 1
ATOM 729 O O . VAL A 1 90 ? -9.532 1.087 4.602 1.00 81.44 90 VAL A O 1
ATOM 732 N N . ASP A 1 91 ? -10.445 2.459 3.069 1.00 78.31 91 ASP A N 1
ATOM 733 C CA . ASP A 1 91 ? -10.720 3.573 3.988 1.00 78.31 91 ASP A CA 1
ATOM 734 C C . ASP A 1 91 ? -11.773 3.211 5.052 1.00 78.31 91 ASP A C 1
ATOM 736 O O . ASP A 1 91 ? -11.578 3.470 6.240 1.00 78.31 91 ASP A O 1
ATOM 740 N N . GLU A 1 92 ? -12.865 2.555 4.655 1.00 81.94 92 GLU A N 1
ATOM 741 C CA . GLU A 1 92 ? -13.895 2.056 5.578 1.00 81.94 92 GLU A CA 1
ATOM 742 C C . GLU A 1 92 ? -13.309 1.048 6.583 1.00 81.94 92 GLU A C 1
ATOM 744 O O . GLU A 1 92 ? -13.525 1.170 7.790 1.00 81.94 92 GLU A O 1
ATOM 749 N N . ASN A 1 93 ? -12.498 0.097 6.110 1.00 80.31 93 ASN A N 1
ATOM 750 C CA . ASN A 1 93 ? -11.827 -0.892 6.957 1.00 80.31 93 ASN A CA 1
ATOM 751 C C . ASN A 1 93 ? -10.826 -0.231 7.917 1.00 80.31 93 ASN A C 1
ATOM 753 O O . ASN A 1 93 ? -10.752 -0.585 9.091 1.00 80.31 93 ASN A O 1
ATOM 757 N N . PHE A 1 94 ? -10.086 0.771 7.447 1.00 78.25 94 PHE A N 1
ATOM 758 C CA . PHE A 1 94 ? -9.175 1.543 8.284 1.00 78.25 94 PHE A CA 1
ATOM 759 C C . PHE A 1 94 ? -9.905 2.265 9.427 1.00 78.25 94 PHE A C 1
ATOM 761 O O . PHE A 1 94 ? -9.477 2.178 10.580 1.00 78.25 94 PHE A O 1
ATOM 768 N N . LYS A 1 95 ? -11.043 2.912 9.143 1.00 77.44 95 LYS A N 1
ATOM 769 C CA . LYS A 1 95 ? -11.884 3.547 10.174 1.00 77.44 95 LYS A CA 1
ATOM 770 C C . LYS A 1 95 ? -12.416 2.533 11.184 1.00 77.44 95 LYS A C 1
ATOM 772 O O . LYS A 1 95 ? -12.392 2.805 12.383 1.00 77.44 95 LYS A O 1
ATOM 777 N N . GLU A 1 96 ? -12.854 1.363 10.727 1.00 80.50 96 GLU A N 1
ATOM 778 C CA . GLU A 1 96 ? -13.332 0.310 11.629 1.00 80.50 96 GLU A CA 1
ATOM 779 C C . GLU A 1 96 ? -12.212 -0.204 12.541 1.00 80.50 96 GLU A C 1
ATOM 781 O O . GLU A 1 96 ? -12.402 -0.341 13.748 1.00 80.50 96 GLU A O 1
ATOM 786 N N . ARG A 1 97 ? -11.007 -0.398 12.001 1.00 76.62 97 ARG A N 1
ATOM 787 C CA . ARG A 1 97 ? -9.824 -0.807 12.775 1.00 76.62 97 ARG A CA 1
ATOM 788 C C . ARG A 1 97 ? -9.423 0.223 13.822 1.00 76.62 97 ARG A C 1
ATOM 790 O O . ARG A 1 97 ? -9.104 -0.146 14.951 1.00 76.62 97 ARG A O 1
ATOM 797 N N . LEU A 1 98 ? -9.479 1.506 13.472 1.00 75.06 98 LEU A N 1
ATOM 798 C CA . LEU A 1 98 ? -9.281 2.600 14.419 1.00 75.06 98 LEU A CA 1
ATOM 799 C C . LEU A 1 98 ? -10.309 2.554 15.553 1.00 75.06 98 LEU A C 1
ATOM 801 O O . LEU A 1 98 ? -9.937 2.606 16.726 1.00 75.06 98 LEU A O 1
ATOM 805 N N . ASN A 1 99 ? -11.590 2.397 15.217 1.00 77.38 99 ASN A N 1
ATOM 806 C CA . ASN A 1 99 ? -12.661 2.279 16.205 1.00 77.38 99 ASN A CA 1
ATOM 807 C C . ASN A 1 99 ? -12.469 1.067 17.120 1.00 77.38 99 ASN A C 1
ATOM 809 O O . ASN A 1 99 ? -12.640 1.180 18.334 1.00 77.38 99 ASN A O 1
ATOM 813 N N . GLN A 1 100 ? -12.085 -0.078 16.559 1.00 75.81 100 GLN A N 1
ATOM 814 C CA . GLN A 1 100 ? -11.836 -1.289 17.330 1.00 75.81 100 GLN A CA 1
ATOM 815 C C . GLN A 1 100 ? -10.637 -1.118 18.269 1.00 75.81 100 GLN A C 1
ATOM 817 O O . GLN A 1 100 ? -10.745 -1.430 19.450 1.00 75.81 100 GLN A O 1
ATOM 822 N N . CYS A 1 101 ? -9.541 -0.524 17.792 1.00 73.19 101 CYS A N 1
ATOM 823 C CA . CYS A 1 101 ? -8.371 -0.208 18.612 1.00 73.19 101 CYS A CA 1
ATOM 824 C C . CYS A 1 101 ? -8.734 0.702 19.800 1.00 73.19 101 CYS A C 1
ATOM 826 O O . CYS A 1 101 ? -8.306 0.448 20.928 1.00 73.19 101 CYS A O 1
ATOM 828 N N . MET A 1 102 ? -9.585 1.714 19.580 1.00 74.00 102 MET A N 1
ATOM 829 C CA . MET A 1 102 ? -10.098 2.570 20.658 1.00 74.00 102 MET A CA 1
ATOM 830 C C . MET A 1 102 ? -10.945 1.788 21.671 1.00 74.00 102 MET A C 1
ATOM 832 O O . MET A 1 102 ? -10.743 1.940 22.875 1.00 74.00 102 MET A O 1
ATOM 836 N N . ARG A 1 103 ? -11.863 0.926 21.207 1.00 76.62 103 ARG A N 1
ATOM 837 C CA . ARG A 1 103 ? -12.697 0.076 22.084 1.00 76.62 103 ARG A CA 1
ATOM 838 C C . ARG A 1 103 ? -11.863 -0.906 22.901 1.00 76.62 103 ARG A C 1
ATOM 840 O O . ARG A 1 103 ? -12.175 -1.166 24.060 1.00 76.62 103 ARG A O 1
ATOM 847 N N . ASP A 1 104 ? -10.798 -1.427 22.308 1.00 75.62 104 ASP A N 1
ATOM 848 C CA . ASP A 1 104 ? -9.915 -2.400 22.937 1.00 75.62 104 ASP A CA 1
ATOM 849 C C . ASP A 1 104 ? -8.806 -1.782 23.791 1.00 75.62 104 ASP A C 1
ATOM 851 O O . ASP A 1 104 ? -7.984 -2.511 24.350 1.00 75.62 104 ASP A O 1
ATOM 855 N N . GLY A 1 105 ? -8.771 -0.454 23.928 1.00 73.69 105 GLY A N 1
ATOM 856 C CA . GLY A 1 105 ? -7.733 0.235 24.691 1.00 73.69 105 GLY A CA 1
ATOM 857 C C . GLY A 1 105 ? -6.326 -0.012 24.137 1.00 73.69 105 GLY A C 1
ATOM 858 O O . GLY A 1 105 ? -5.377 -0.112 24.911 1.00 73.69 105 GLY A O 1
ATOM 859 N N . GLY A 1 106 ? -6.188 -0.163 22.815 1.00 66.12 106 GLY A N 1
ATOM 860 C CA . GLY A 1 106 ? -4.900 -0.363 22.145 1.00 66.12 106 GLY A CA 1
ATOM 861 C C . GLY A 1 106 ? -4.382 -1.805 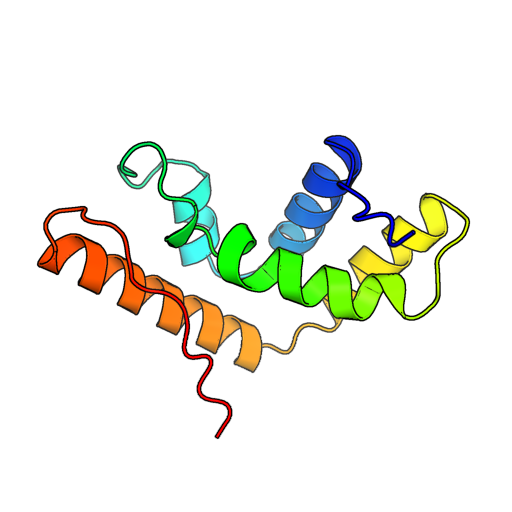22.099 1.00 66.12 106 GLY A C 1
ATOM 862 O O . GLY A 1 106 ? -3.202 -2.007 21.812 1.00 66.12 106 GLY A O 1
ATOM 863 N N . ARG A 1 107 ? -5.212 -2.819 22.390 1.00 67.56 107 ARG A N 1
ATOM 864 C CA . ARG A 1 107 ? -4.829 -4.233 22.198 1.00 67.56 107 ARG A CA 1
ATOM 865 C C . ARG A 1 107 ? -4.780 -4.611 20.710 1.00 67.56 107 ARG A C 1
ATOM 867 O O . ARG A 1 107 ? -5.358 -3.938 19.862 1.00 67.56 107 ARG A O 1
ATOM 874 N N . HIS A 1 108 ? -4.075 -5.703 20.410 1.00 67.19 108 HIS A N 1
ATOM 875 C CA . HIS A 1 108 ? -3.883 -6.211 19.050 1.00 67.19 108 HIS A CA 1
ATOM 876 C C . HIS A 1 108 ? -5.218 -6.560 18.376 1.00 67.19 108 HIS A C 1
ATOM 878 O O . HIS A 1 108 ? -6.078 -7.209 18.976 1.00 67.19 108 HIS A O 1
ATOM 884 N N . LEU A 1 109 ? -5.366 -6.135 17.121 1.00 65.69 109 LEU A N 1
ATOM 885 C CA . LEU A 1 109 ? -6.533 -6.433 16.299 1.00 65.69 109 LEU A CA 1
ATOM 886 C C . LEU A 1 109 ? -6.430 -7.877 15.796 1.00 65.69 109 LEU A C 1
ATOM 888 O O . LEU A 1 109 ? -5.408 -8.264 15.243 1.00 65.69 109 LEU A O 1
ATOM 892 N N . THR A 1 110 ? -7.478 -8.680 15.975 1.00 57.25 110 THR A N 1
ATOM 893 C CA . THR A 1 110 ? -7.521 -10.037 15.407 1.00 57.25 110 THR A CA 1
ATOM 894 C C . THR A 1 110 ? -7.708 -9.982 13.886 1.00 57.25 110 THR A C 1
ATOM 896 O O . THR A 1 110 ? -8.424 -9.127 13.362 1.00 57.25 110 THR A O 1
ATOM 899 N N . ASP A 1 111 ? -7.012 -10.870 13.172 1.00 54.31 111 ASP A N 1
ATOM 900 C CA . ASP A 1 111 ? -6.834 -10.816 11.718 1.00 54.31 111 ASP A CA 1
ATOM 901 C C . ASP A 1 111 ? -8.132 -10.968 10.888 1.00 54.31 111 ASP A C 1
ATOM 903 O O . ASP A 1 111 ? -8.974 -11.828 11.134 1.00 54.31 111 ASP A O 1
ATOM 907 N N . VAL A 1 112 ? -8.202 -10.105 9.866 1.00 57.16 112 VAL A N 1
ATOM 908 C CA . VAL A 1 112 ? -8.927 -10.096 8.574 1.00 57.16 112 VAL A CA 1
ATOM 909 C C . VAL A 1 112 ? -10.277 -10.824 8.430 1.00 57.16 112 VAL A C 1
ATOM 911 O O . VAL A 1 112 ? -10.344 -12.047 8.380 1.00 57.16 112 VAL A O 1
ATOM 914 N N . ILE A 1 113 ? -11.307 -10.070 8.008 1.00 46.81 113 ILE A N 1
ATOM 915 C CA . ILE A 1 113 ? -12.197 -10.549 6.935 1.00 46.81 113 ILE A CA 1
ATOM 916 C C . ILE A 1 113 ? -12.368 -9.444 5.885 1.00 46.81 113 ILE A C 1
ATOM 918 O O . ILE A 1 113 ? -13.189 -8.541 6.035 1.00 46.81 113 ILE A O 1
ATOM 922 N N . PHE A 1 114 ? -11.625 -9.533 4.777 1.00 44.88 114 PHE A N 1
ATOM 923 C CA . PHE A 1 114 ? -12.141 -9.010 3.514 1.00 44.88 114 PHE A CA 1
ATOM 924 C C . PHE A 1 114 ? -13.352 -9.880 3.173 1.00 44.88 114 PHE A C 1
ATOM 926 O O . PHE A 1 114 ? -13.204 -10.962 2.612 1.00 44.88 114 PHE A O 1
ATOM 933 N N . LYS A 1 115 ? -14.551 -9.462 3.594 1.00 38.03 115 LYS A N 1
ATOM 934 C CA . LYS A 1 115 ? -15.786 -10.082 3.115 1.00 38.03 115 LYS A CA 1
ATOM 935 C C . LYS A 1 115 ? -15.961 -9.629 1.672 1.00 38.03 115 LYS A C 1
ATOM 937 O O . LYS A 1 115 ? -16.548 -8.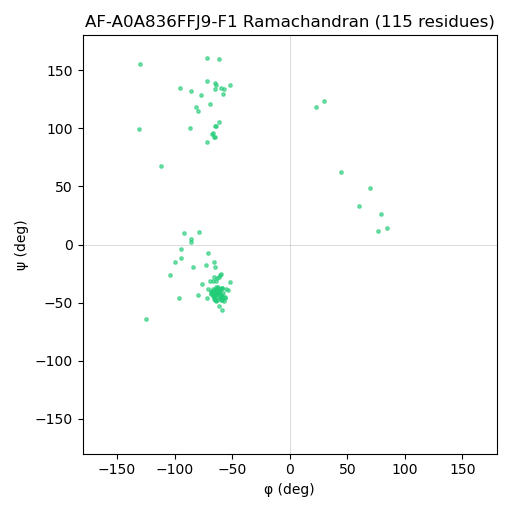583 1.411 1.00 38.03 115 LYS A O 1
ATOM 942 N N . THR A 1 116 ? -15.384 -10.377 0.742 1.00 35.22 116 THR A N 1
ATOM 943 C CA . THR A 1 116 ? -15.861 -10.398 -0.636 1.00 35.22 116 THR A CA 1
ATOM 944 C C . THR A 1 116 ? -17.264 -10.990 -0.588 1.00 35.22 116 THR A C 1
ATOM 946 O O . THR A 1 116 ? -17.426 -12.187 -0.362 1.00 35.22 116 THR A O 1
ATOM 949 N N . VAL A 1 117 ? -18.264 -10.113 -0.674 1.00 36.94 117 VAL A N 1
ATOM 950 C CA . VAL A 1 117 ? -19.598 -10.484 -1.160 1.00 36.94 117 VAL A CA 1
ATOM 951 C C . VAL A 1 117 ? -19.523 -10.794 -2.645 1.00 36.94 117 VAL A C 1
ATOM 953 O O . VAL A 1 117 ? -18.715 -10.125 -3.334 1.00 36.94 117 VAL A O 1
#

Nearest PDB structures (foldseek):
  3k9j-assembly3_B  TM=8.127E-01  e=6.736E-01  Homo sapiens

Radius of gyration: 15.24 Å; Cα contacts (8 Å, |Δi|>4): 66; chains: 1; bounding box: 34×37×40 Å

Solvent-accessible surface area (backbone atoms only — not comparable to full-atom values): 7329 Å² total; per-residue (Å²): 136,84,78,78,77,75,71,49,75,65,58,49,50,52,49,51,51,55,46,53,74,71,70,59,53,71,73,62,50,41,66,70,73,56,81,48,94,70,71,88,89,52,61,90,68,36,63,55,63,76,40,48,55,59,54,47,56,64,56,41,51,72,78,59,57,90,45,72,66,52,42,52,49,35,45,50,52,56,50,74,64,57,54,68,72,56,53,53,51,52,52,53,51,46,54,50,50,52,52,49,27,62,76,55,74,69,50,87,81,82,85,84,78,86,78,80,124

InterPro domains:
  IPR036397 Ribonuclease H superfamily [G3DSA:3.30.420.10] (10-110)